Protein AF-A0A1F2X0E3-F1 (afdb_monomer)

Mean predicted aligned error: 13.22 Å

Foldseek 3Di:
DDDDDDDDDDDDDDDDDDDDDDDDDDPPPDPDDDDDPPDDQWDKAFQLLQQDCARCNQQCVCVVVCVVVVQLADSSVLSVQCCVPPNQVPWPWNWDKDAQPPDSGNGMHTCDTNRHGDHSPDDIPPRIDIDGSVVSVVSSVVDDGYDDPVVVPDD

Radius of gyration: 28.92 Å; Cα contacts (8 Å, |Δi|>4): 173; chains: 1; bounding box: 64×41×101 Å

Sequence (155 aa):
MAVEAVGCCLPILTSEVGTQPRRTAYPRFGMTGPQEPVHPSTIAFYPEGLLHKFGFSDGDILGDLTEEHGLEVDHRELLVAVVERLVAPRLDQEVDIYTLWGTLHNPIRARTVDGDEADLGDTLTPEIIEIRVADIIEIARTLPPGENPEDWTRD

Secondary structure (DSSP, 8-state):
------------------------PPPP------------SEEEE-GGGGG-TTHHHHTTTTHHHHHHTT--S-HHHHHHHHIIIIIGGGSSS-EEEEE-TT-SS--EEEEEETTEEP-TT---SSS-EEEEHHHHHHHHTTSPPPPPGGGGG--

pLDDT: mean 81.6, std 23.55, range [33.84, 98.81]

Nearest PDB structures (foldseek):
  2bgh-assembly2_B  TM=1.330E-01  e=7.219E+00  Rauvolfia serpentina

Structure (mmCIF, N/CA/C/O backbone):
data_AF-A0A1F2X0E3-F1
#
_entry.id   AF-A0A1F2X0E3-F1
#
loop_
_atom_site.group_PDB
_atom_site.id
_atom_site.type_symbol
_atom_site.label_atom_id
_atom_site.label_alt_id
_atom_site.label_comp_id
_atom_site.label_asym_id
_atom_site.label_entity_id
_atom_site.label_seq_id
_atom_site.pdbx_PDB_ins_code
_atom_site.Cartn_x
_atom_site.Cartn_y
_atom_site.Cartn_z
_atom_site.occupancy
_atom_site.B_iso_or_equiv
_atom_site.auth_seq_id
_atom_site.auth_comp_id
_atom_site.auth_asym_id
_atom_site.auth_atom_id
_atom_site.pdbx_PDB_model_num
ATOM 1 N N . MET A 1 1 ? -32.343 3.623 -68.930 1.00 43.34 1 MET A N 1
ATOM 2 C CA . MET A 1 1 ? -33.566 3.369 -68.143 1.00 43.34 1 MET A CA 1
ATOM 3 C C . MET A 1 1 ? -33.852 4.624 -67.349 1.00 43.34 1 MET A C 1
ATOM 5 O O . MET A 1 1 ? -32.938 5.142 -66.724 1.00 43.34 1 MET A O 1
ATOM 9 N N . ALA A 1 2 ? -35.061 5.150 -67.510 1.00 40.34 2 ALA A N 1
ATOM 10 C CA . ALA A 1 2 ? -35.575 6.349 -66.859 1.00 40.34 2 ALA A CA 1
ATOM 11 C C . ALA A 1 2 ? -36.129 6.026 -65.464 1.00 40.34 2 ALA A C 1
ATOM 13 O O . ALA A 1 2 ? -36.558 4.891 -65.274 1.00 40.34 2 ALA A O 1
ATOM 14 N N . VAL A 1 3 ? -36.091 7.016 -64.559 1.00 41.66 3 VAL A N 1
ATOM 15 C CA . VAL A 1 3 ? -37.165 7.625 -63.717 1.00 41.66 3 VAL A CA 1
ATOM 16 C C . VAL A 1 3 ? -36.453 8.476 -62.637 1.00 41.66 3 VAL A C 1
ATOM 18 O O . VAL A 1 3 ? -35.561 7.967 -61.969 1.00 41.66 3 VAL A O 1
ATOM 21 N N . GLU A 1 4 ? -36.513 9.819 -62.647 1.00 39.19 4 GLU A N 1
ATOM 22 C CA . GLU A 1 4 ? -37.533 10.721 -62.036 1.00 39.19 4 GLU A CA 1
ATOM 23 C C . GLU A 1 4 ? -37.781 10.424 -60.535 1.00 39.19 4 GLU A C 1
ATOM 25 O O . GLU A 1 4 ? -37.891 9.263 -60.171 1.00 39.19 4 GLU A O 1
ATOM 30 N N . ALA A 1 5 ? -37.846 11.357 -59.571 1.00 39.50 5 ALA A N 1
ATOM 31 C CA . ALA A 1 5 ? -38.361 12.736 -59.515 1.00 39.50 5 ALA A CA 1
ATOM 32 C C . ALA A 1 5 ? -37.722 13.495 -58.300 1.00 39.50 5 ALA A C 1
ATOM 34 O O . ALA A 1 5 ? -37.251 12.846 -57.371 1.00 39.50 5 ALA A O 1
ATOM 35 N N . VAL A 1 6 ? -37.461 14.818 -58.323 1.00 40.19 6 VAL A N 1
ATOM 36 C CA . VAL A 1 6 ? -38.321 15.966 -57.888 1.00 40.19 6 VAL A CA 1
ATOM 37 C C . VAL A 1 6 ? -38.906 15.784 -56.467 1.00 40.19 6 VAL A C 1
ATOM 39 O O . VAL A 1 6 ? -39.487 14.752 -56.186 1.00 40.19 6 VAL A O 1
ATOM 42 N N . GLY A 1 7 ? -38.852 16.717 -55.510 1.00 36.28 7 GLY A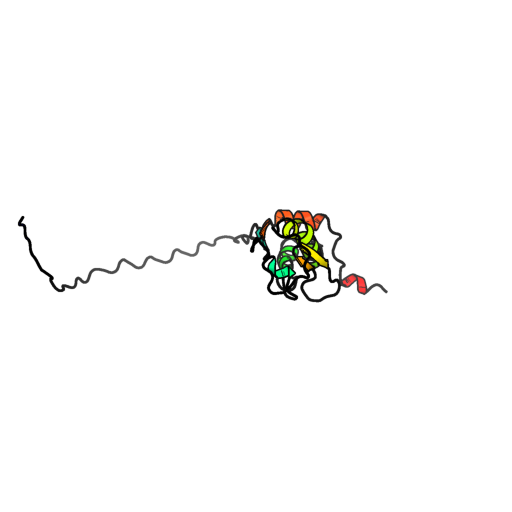 N 1
ATOM 43 C CA . GLY A 1 7 ? -38.531 18.139 -55.538 1.00 36.28 7 GLY A CA 1
ATOM 44 C C . GLY A 1 7 ? -38.609 18.773 -54.137 1.00 36.28 7 GLY A C 1
ATOM 45 O O . GLY A 1 7 ? -38.948 18.124 -53.150 1.00 36.28 7 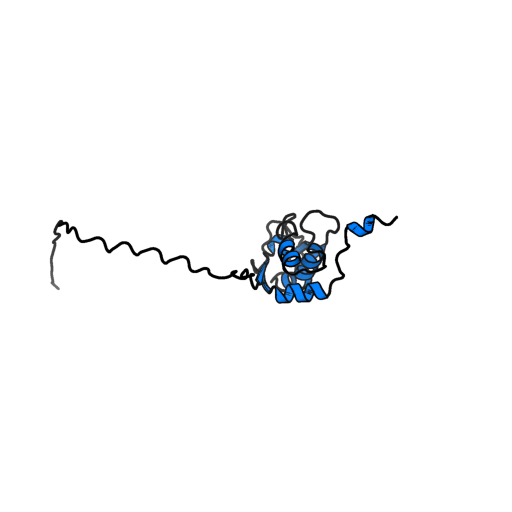GLY A O 1
ATOM 46 N N . CYS A 1 8 ? -38.256 20.059 -54.098 1.00 38.03 8 CYS A N 1
ATOM 47 C CA . CYS A 1 8 ? -38.315 21.000 -52.978 1.00 38.03 8 CYS A CA 1
ATOM 48 C C . CYS A 1 8 ? -39.625 20.989 -52.172 1.00 38.03 8 CYS A C 1
ATOM 50 O O . CYS A 1 8 ? -40.692 20.803 -52.747 1.00 38.03 8 CYS A O 1
ATOM 52 N N . CYS A 1 9 ? -39.544 21.371 -50.889 1.00 33.84 9 CYS A N 1
ATOM 53 C CA . CYS A 1 9 ? -40.176 22.596 -50.361 1.00 33.84 9 CYS A CA 1
ATOM 54 C C . CYS A 1 9 ? -39.928 22.748 -48.847 1.00 33.84 9 CYS A C 1
ATOM 56 O O . CYS A 1 9 ? -40.323 21.903 -48.051 1.00 33.84 9 CYS A O 1
ATOM 58 N N . LEU A 1 10 ? -39.311 23.869 -48.461 1.00 41.97 10 LEU A N 1
ATOM 59 C CA . LEU A 1 10 ? -39.448 24.461 -47.124 1.00 41.97 10 LEU A CA 1
ATOM 60 C C . LEU A 1 10 ? -40.887 24.963 -46.928 1.00 41.97 10 LEU A C 1
ATOM 62 O O . LEU A 1 10 ? -41.526 25.379 -47.899 1.00 41.97 10 LEU A O 1
ATOM 66 N N . PRO A 1 11 ? -41.340 25.067 -45.670 1.00 45.25 11 PRO A N 1
ATOM 67 C CA . PRO A 1 11 ? -41.821 26.374 -45.243 1.00 45.25 11 PRO A CA 1
ATOM 68 C C . PRO A 1 11 ? -41.296 26.828 -43.872 1.00 45.25 11 PRO A C 1
ATOM 70 O O . PRO A 1 11 ? -40.764 26.074 -43.062 1.00 45.25 11 PRO A O 1
ATOM 73 N N . ILE A 1 12 ? -41.448 28.136 -43.697 1.00 38.47 12 ILE A N 1
ATOM 74 C CA . ILE A 1 12 ? -41.031 29.036 -42.622 1.00 38.47 12 ILE A CA 1
ATOM 75 C C . ILE A 1 12 ? -42.107 29.113 -41.514 1.00 38.47 12 ILE A C 1
ATOM 77 O O . ILE A 1 12 ? -43.286 28.971 -41.817 1.00 38.47 12 ILE A O 1
ATOM 81 N N . LEU A 1 13 ? -41.651 29.388 -40.277 1.00 40.66 13 LEU A N 1
ATOM 82 C CA . LEU A 1 13 ? -42.313 29.933 -39.066 1.00 40.66 13 LEU A CA 1
ATOM 83 C C . LEU A 1 13 ? -43.845 29.827 -38.903 1.00 40.66 13 LEU A C 1
ATOM 85 O O . LEU A 1 13 ? -44.576 30.441 -39.666 1.00 40.66 13 LEU A O 1
ATOM 89 N N . THR A 1 14 ? -44.269 29.390 -37.707 1.00 41.75 14 THR A N 1
ATOM 90 C CA . THR A 1 14 ? -45.122 30.205 -36.809 1.00 41.75 14 THR A CA 1
ATOM 91 C C . THR A 1 14 ? -44.933 29.806 -35.344 1.00 41.75 14 THR A C 1
ATOM 93 O O . THR A 1 14 ? -44.856 28.629 -35.007 1.00 41.75 14 THR A O 1
ATOM 96 N N . SER A 1 15 ? -44.849 30.821 -34.485 1.00 41.78 15 SER A N 1
ATOM 97 C CA . SER A 1 15 ? -44.821 30.752 -33.025 1.00 41.78 15 SER A CA 1
ATOM 98 C C . SER A 1 15 ? -46.134 30.230 -32.446 1.00 41.78 15 SER A C 1
ATOM 100 O O . SER A 1 15 ? -47.188 30.721 -32.834 1.00 41.78 15 SER A O 1
ATOM 102 N N . GLU A 1 16 ? -46.064 29.370 -31.428 1.00 47.22 16 GLU A N 1
ATOM 103 C CA . GLU A 1 16 ? -47.165 29.178 -30.481 1.00 47.22 16 GLU A CA 1
ATOM 104 C C . GLU A 1 16 ? -46.651 29.310 -29.043 1.00 47.22 16 GLU A C 1
ATOM 106 O O . GLU A 1 16 ? -45.786 28.575 -28.568 1.00 47.22 16 GLU A O 1
ATOM 111 N N . VAL A 1 17 ? -47.182 30.330 -28.374 1.00 46.88 17 VAL A N 1
ATOM 112 C CA . VAL A 1 17 ? -47.092 30.571 -26.937 1.00 46.88 17 VAL A CA 1
ATOM 113 C C . VAL A 1 17 ? -48.014 29.562 -26.256 1.00 46.88 17 VAL A C 1
ATOM 115 O O . VAL A 1 17 ? -49.219 29.583 -26.486 1.00 46.88 17 VAL A O 1
ATOM 118 N N . GLY A 1 18 ? -47.463 28.696 -25.406 1.00 35.81 18 GLY A N 1
ATOM 119 C CA . GLY A 1 18 ? -48.233 27.651 -24.735 1.00 35.81 18 GLY A CA 1
ATOM 120 C C . GLY A 1 18 ? -47.693 27.303 -23.352 1.00 35.81 18 GLY A C 1
ATOM 121 O O . GLY A 1 18 ? -46.874 26.409 -23.209 1.00 35.81 18 GLY A O 1
ATOM 122 N N . THR A 1 19 ? -48.209 28.017 -22.350 1.00 39.78 19 THR A N 1
ATOM 123 C CA . THR A 1 19 ? -48.523 27.544 -20.988 1.00 39.78 19 THR A CA 1
ATOM 124 C C . THR A 1 19 ? -47.405 26.913 -20.143 1.00 39.78 19 THR A C 1
ATOM 126 O O . THR A 1 19 ? -47.079 25.736 -20.257 1.00 39.78 19 THR A O 1
ATOM 129 N N . GLN A 1 20 ? -46.931 27.682 -19.153 1.00 46.31 20 GLN A N 1
ATOM 130 C CA . GLN A 1 20 ? -46.190 27.178 -17.990 1.00 46.31 20 GLN A CA 1
ATOM 131 C C . GLN A 1 20 ? -46.946 26.028 -17.293 1.00 46.31 20 GLN A C 1
ATOM 133 O O . GLN A 1 20 ? -48.067 26.242 -16.814 1.00 46.31 20 GLN A O 1
ATOM 138 N N . PRO A 1 21 ? -46.329 24.851 -17.097 1.00 41.81 21 PRO A N 1
ATOM 139 C CA . PRO A 1 21 ? -46.772 23.928 -16.074 1.00 41.81 21 PRO A CA 1
ATOM 140 C C . PRO A 1 21 ? -46.308 24.429 -14.701 1.00 41.81 21 PRO A C 1
ATOM 142 O O . PRO A 1 21 ? -45.125 24.599 -14.419 1.00 41.81 21 PRO A O 1
ATOM 145 N N . ARG A 1 22 ? -47.322 24.707 -13.881 1.00 40.44 22 ARG A N 1
ATOM 146 C CA . ARG A 1 22 ? -47.362 24.869 -12.423 1.00 40.44 22 ARG A CA 1
ATOM 147 C C . ARG A 1 22 ? -46.061 24.556 -11.673 1.00 40.44 22 ARG A C 1
ATOM 149 O O . ARG A 1 22 ? -45.596 23.422 -11.666 1.00 40.44 22 ARG A O 1
ATOM 156 N N . ARG A 1 23 ? -45.615 25.553 -10.897 1.00 40.50 23 ARG A N 1
ATOM 157 C CA . ARG A 1 23 ? -44.778 25.404 -9.697 1.00 40.50 23 ARG A CA 1
ATOM 158 C C . ARG A 1 23 ? -45.178 24.139 -8.928 1.00 40.50 23 ARG A C 1
ATOM 160 O O . ARG A 1 23 ? -46.205 24.129 -8.248 1.00 40.50 23 ARG A O 1
ATOM 167 N N . THR A 1 24 ? -44.371 23.090 -9.020 1.00 44.75 24 THR A N 1
ATOM 168 C CA . THR A 1 24 ? -44.412 21.990 -8.062 1.00 44.75 24 THR A CA 1
ATOM 169 C C . THR A 1 24 ? -43.919 22.541 -6.735 1.00 44.75 24 THR A C 1
ATOM 171 O O . THR A 1 24 ? -42.787 23.006 -6.616 1.00 44.75 24 THR A O 1
ATOM 174 N N . ALA A 1 25 ? -44.828 22.570 -5.764 1.00 41.03 25 ALA A N 1
ATOM 175 C CA . ALA A 1 25 ? -44.538 22.883 -4.379 1.00 41.03 25 ALA A CA 1
ATOM 176 C C . ALA A 1 25 ? -43.361 22.028 -3.889 1.00 41.03 25 ALA A C 1
ATOM 178 O O . ALA A 1 25 ? -43.343 20.818 -4.112 1.00 41.03 25 ALA A O 1
ATOM 179 N N . TYR A 1 26 ? -42.396 22.661 -3.220 1.00 39.62 26 TYR A N 1
ATOM 180 C CA . TYR A 1 26 ? -41.361 21.956 -2.472 1.00 39.62 26 TYR A CA 1
ATOM 181 C C . TYR A 1 26 ? -42.030 20.931 -1.544 1.00 39.62 26 TYR A C 1
ATOM 183 O O . TYR A 1 26 ? -42.922 21.318 -0.775 1.00 39.62 26 TYR A O 1
ATOM 191 N N . PRO A 1 27 ? -41.654 19.641 -1.593 1.00 45.38 27 PRO A N 1
ATOM 192 C CA . PRO A 1 27 ? -42.094 18.711 -0.574 1.00 45.38 27 PRO A CA 1
ATOM 193 C C . PRO A 1 27 ? -41.562 19.206 0.773 1.00 45.38 27 PRO A C 1
ATOM 195 O O . PRO A 1 27 ? -40.408 19.616 0.904 1.00 45.38 27 PRO A O 1
ATOM 198 N N . ARG A 1 28 ? -42.457 19.228 1.764 1.00 48.53 28 ARG A N 1
ATOM 199 C CA . ARG A 1 28 ? -42.131 19.522 3.159 1.00 48.53 28 ARG A CA 1
ATOM 200 C C . ARG A 1 28 ? -40.955 18.640 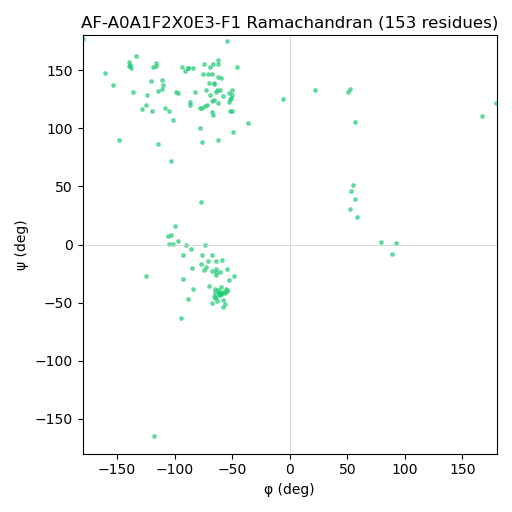3.569 1.00 48.53 28 ARG A C 1
ATOM 202 O O . ARG A 1 28 ? -41.037 17.430 3.381 1.00 48.53 28 ARG A O 1
ATOM 209 N N . PHE A 1 29 ? -39.914 19.257 4.129 1.00 47.91 29 PHE A N 1
ATOM 210 C CA . PHE A 1 29 ? -38.834 18.580 4.843 1.00 47.91 29 PHE A CA 1
ATOM 211 C C . PHE A 1 29 ? -39.457 17.615 5.859 1.00 47.91 29 PHE A C 1
ATOM 213 O O . PHE A 1 29 ? -39.895 18.013 6.938 1.00 47.91 29 PHE A O 1
ATOM 220 N N . GLY A 1 30 ? -39.563 16.347 5.470 1.00 48.47 30 GLY A N 1
ATOM 221 C CA . GLY A 1 30 ? -39.675 15.253 6.410 1.00 48.47 30 GLY A CA 1
ATOM 222 C C . GLY A 1 30 ? -38.327 15.158 7.098 1.00 48.47 30 GLY A C 1
ATOM 223 O O . GLY A 1 30 ? -37.297 15.149 6.430 1.00 48.47 30 GLY A O 1
ATOM 224 N N . MET A 1 31 ? -38.339 15.147 8.425 1.00 52.12 31 MET A N 1
ATOM 225 C CA . MET A 1 31 ? -37.171 14.808 9.222 1.00 52.12 31 MET A CA 1
ATOM 226 C C . MET A 1 31 ? -36.790 13.362 8.892 1.00 52.12 31 MET A C 1
ATOM 228 O O . MET A 1 31 ? -37.324 12.422 9.475 1.00 52.12 31 MET A O 1
ATOM 232 N N . THR A 1 32 ? -35.931 13.173 7.895 1.00 57.38 32 THR A N 1
ATOM 233 C CA . THR A 1 32 ? -35.221 11.913 7.710 1.00 57.38 32 THR A CA 1
ATOM 234 C C . THR A 1 32 ? -34.267 11.796 8.888 1.00 57.38 32 THR A C 1
ATOM 236 O O . THR A 1 32 ? -33.510 12.731 9.154 1.00 57.38 32 THR A O 1
ATOM 239 N N . GLY A 1 33 ? -34.375 10.696 9.636 1.00 60.91 33 GLY A N 1
ATOM 240 C CA . GLY A 1 33 ? -33.470 10.372 10.738 1.00 60.91 33 GLY A CA 1
ATOM 241 C C . GLY A 1 33 ? -32.001 10.375 10.297 1.00 60.91 33 GLY A C 1
ATOM 242 O O . GLY A 1 33 ? -31.729 10.559 9.108 1.00 60.91 33 GLY A O 1
ATOM 243 N N . PRO A 1 34 ? -31.054 10.198 11.235 1.00 53.03 34 PRO A N 1
ATOM 244 C CA . PRO A 1 34 ? -29.636 10.171 10.896 1.00 53.03 34 PRO A CA 1
ATOM 245 C C . PRO A 1 34 ? -29.428 9.167 9.760 1.00 53.03 34 PRO A C 1
ATOM 247 O O . PRO A 1 34 ? -29.718 7.982 9.916 1.00 53.03 34 PRO A O 1
ATOM 250 N N . GLN A 1 35 ? -29.020 9.660 8.589 1.00 50.28 35 GLN A N 1
ATOM 251 C CA . GLN A 1 35 ? -28.514 8.776 7.554 1.00 50.28 35 GLN A CA 1
ATOM 252 C C . GLN A 1 35 ? -27.214 8.225 8.120 1.00 50.28 35 GLN A C 1
ATOM 254 O O . GLN A 1 35 ? -26.281 8.994 8.349 1.00 50.28 35 GLN A O 1
ATOM 259 N N . GLU A 1 36 ? -27.191 6.928 8.426 1.00 56.12 36 GLU A N 1
ATOM 260 C CA . GLU A 1 36 ? -25.930 6.256 8.710 1.00 56.12 36 GLU A CA 1
ATOM 261 C C . GLU A 1 36 ? -24.987 6.538 7.532 1.00 56.12 36 GLU A C 1
ATOM 263 O O . GLU A 1 36 ? -25.421 6.425 6.376 1.00 56.12 36 GLU A O 1
ATOM 268 N N . PRO A 1 37 ? -23.747 6.984 7.793 1.00 55.34 37 PRO A N 1
ATOM 269 C CA . PRO A 1 37 ? -22.772 7.179 6.737 1.00 55.34 37 PRO A CA 1
ATOM 270 C C . PRO A 1 37 ? -22.668 5.890 5.915 1.00 55.34 37 PRO A C 1
ATOM 272 O O . PRO A 1 37 ? -22.442 4.801 6.439 1.00 55.34 37 PRO A O 1
ATOM 275 N N . VAL A 1 38 ? -22.912 6.006 4.609 1.00 60.53 38 VAL A N 1
ATOM 276 C CA . VAL A 1 38 ? -22.750 4.892 3.675 1.00 60.53 38 VAL A CA 1
ATOM 277 C C . VAL A 1 38 ? -21.252 4.743 3.448 1.00 60.53 38 VAL A C 1
ATOM 279 O O . VAL A 1 38 ? -20.693 5.381 2.559 1.00 60.53 38 VAL A O 1
ATOM 282 N N . HIS A 1 39 ? -20.594 3.958 4.299 1.00 65.06 39 HIS A N 1
ATOM 283 C CA . HIS A 1 39 ? -19.169 3.679 4.152 1.00 65.06 39 HIS A CA 1
ATOM 284 C C . HIS A 1 39 ? -18.931 2.864 2.873 1.00 65.06 39 HIS A C 1
ATOM 286 O O . HIS A 1 39 ? -19.716 1.953 2.566 1.00 65.06 39 HIS A O 1
ATOM 292 N N . PRO A 1 40 ? -17.875 3.175 2.102 1.00 77.00 40 PRO A N 1
ATOM 293 C CA . PRO A 1 40 ? -17.558 2.406 0.913 1.00 77.00 40 PRO A CA 1
ATOM 294 C C . PRO A 1 40 ? -17.224 0.966 1.317 1.00 77.00 40 PRO A C 1
ATOM 296 O O . PRO A 1 40 ? -16.460 0.713 2.242 1.00 77.00 40 PRO A O 1
ATOM 299 N N . SER A 1 41 ? -17.798 -0.013 0.617 1.00 93.12 41 SER A N 1
ATOM 300 C CA . SER A 1 41 ? -17.514 -1.431 0.882 1.00 93.12 41 SER A CA 1
ATOM 301 C C . SER A 1 41 ? -16.101 -1.851 0.459 1.00 93.12 41 SER A C 1
ATOM 303 O O . SER A 1 41 ? -15.643 -2.940 0.817 1.00 93.12 41 SER A O 1
ATOM 305 N N . THR A 1 42 ? -15.429 -1.012 -0.331 1.00 97.00 42 THR A N 1
ATOM 306 C CA . THR A 1 42 ? -14.106 -1.243 -0.912 1.00 97.00 42 THR A CA 1
ATOM 307 C C . THR A 1 42 ? -13.253 0.024 -0.870 1.00 97.00 42 THR A C 1
ATOM 309 O O . THR A 1 42 ? -13.772 1.135 -0.904 1.00 97.00 42 THR A O 1
ATOM 312 N N . ILE A 1 43 ? -11.934 -0.153 -0.842 1.00 97.75 43 ILE A N 1
ATOM 313 C CA . ILE A 1 43 ? -10.938 0.901 -1.051 1.00 97.75 43 ILE A CA 1
ATOM 314 C C . ILE A 1 43 ? -10.183 0.587 -2.340 1.00 97.75 43 ILE A C 1
ATOM 316 O O . ILE A 1 43 ? -9.758 -0.551 -2.556 1.00 97.75 43 ILE A O 1
ATOM 320 N N . ALA A 1 44 ? -10.032 1.595 -3.198 1.00 98.19 44 ALA A N 1
ATOM 321 C CA . ALA A 1 44 ? -9.272 1.494 -4.436 1.00 98.19 44 ALA A CA 1
ATOM 322 C C . ALA A 1 44 ? -7.791 1.797 -4.178 1.00 98.19 44 ALA A C 1
ATOM 324 O O . ALA A 1 44 ? -7.435 2.898 -3.756 1.00 98.19 44 ALA A O 1
ATOM 325 N N . PHE A 1 45 ? -6.931 0.826 -4.464 1.00 98.62 45 PHE A N 1
ATOM 326 C CA . PHE A 1 45 ? -5.483 0.980 -4.469 1.00 98.62 45 PHE A CA 1
ATOM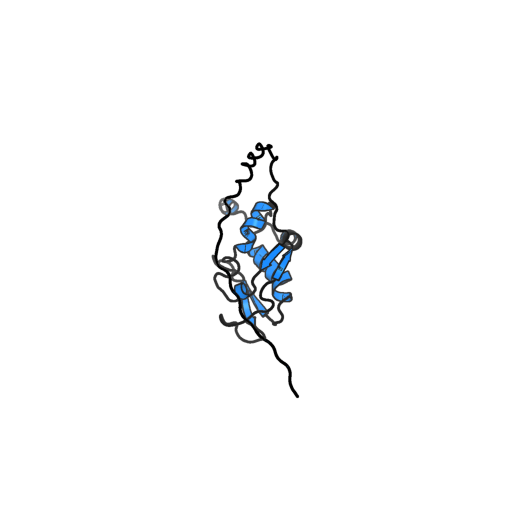 327 C C . PHE A 1 45 ? -4.998 1.187 -5.899 1.00 98.62 45 PHE A C 1
ATOM 329 O O . PHE A 1 45 ? -5.350 0.414 -6.786 1.00 98.62 45 PHE A O 1
ATOM 336 N N . TYR A 1 46 ? -4.158 2.200 -6.095 1.00 98.44 46 TYR A N 1
ATOM 337 C CA . TYR A 1 46 ? -3.459 2.459 -7.352 1.00 98.44 46 TYR A CA 1
ATOM 338 C C . TYR A 1 46 ? -2.022 1.955 -7.200 1.00 98.44 46 TYR A C 1
ATOM 340 O O . TYR A 1 46 ? -1.260 2.575 -6.448 1.00 98.44 46 TYR A O 1
ATOM 348 N N . PRO A 1 47 ? -1.631 0.833 -7.834 1.00 98.56 47 PRO A N 1
ATOM 349 C CA . PRO A 1 47 ? -0.316 0.231 -7.615 1.00 98.56 47 PRO A CA 1
ATOM 350 C C . PRO A 1 47 ? 0.865 1.129 -7.967 1.00 98.56 47 PRO A C 1
ATOM 352 O O . PRO A 1 47 ? 1.914 0.979 -7.351 1.00 98.56 47 PRO A O 1
ATOM 355 N N . GLU A 1 48 ? 0.680 2.120 -8.846 1.00 98.12 48 GLU A N 1
ATOM 356 C CA . GLU A 1 48 ? 1.643 3.207 -9.099 1.00 98.12 48 GLU A CA 1
ATOM 357 C C . GLU A 1 48 ? 2.153 3.863 -7.797 1.00 98.12 48 GLU A C 1
ATOM 359 O O . GLU A 1 48 ? 3.290 4.328 -7.723 1.00 98.12 48 GLU A O 1
ATOM 364 N N . GLY A 1 49 ? 1.363 3.826 -6.716 1.00 98.31 49 GLY A N 1
ATOM 365 C CA . GLY A 1 49 ? 1.796 4.248 -5.387 1.00 98.31 49 GLY A CA 1
ATOM 366 C C . GLY A 1 49 ? 3.092 3.578 -4.904 1.00 98.31 49 GLY A C 1
ATOM 367 O O . GLY A 1 49 ? 3.875 4.224 -4.211 1.00 98.31 49 GLY A O 1
ATOM 368 N N . LEU A 1 50 ? 3.379 2.338 -5.316 1.00 98.62 50 LEU A N 1
ATOM 369 C CA . LEU A 1 50 ? 4.628 1.634 -4.999 1.00 98.62 50 LEU A CA 1
ATOM 370 C C . LEU A 1 50 ? 5.869 2.307 -5.595 1.00 98.62 50 LEU A C 1
ATOM 372 O O . LEU A 1 50 ? 6.959 2.161 -5.044 1.00 98.62 50 LEU A O 1
ATOM 376 N N . LEU A 1 51 ? 5.720 3.042 -6.694 1.00 98.56 51 LEU A N 1
ATOM 377 C CA . LEU A 1 51 ? 6.829 3.700 -7.382 1.00 98.56 51 LEU A CA 1
ATOM 378 C C . LEU A 1 51 ? 7.142 5.066 -6.750 1.00 98.56 51 LEU A C 1
ATOM 380 O O . LEU A 1 51 ? 8.250 5.583 -6.872 1.00 98.56 51 LEU A O 1
ATOM 384 N N . HIS A 1 52 ? 6.194 5.657 -6.014 1.0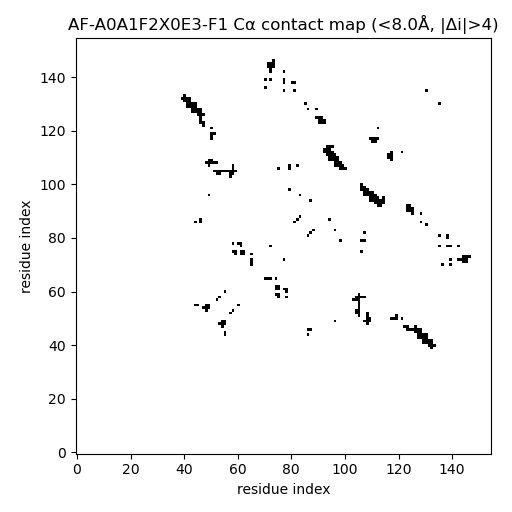0 97.31 52 HIS A N 1
ATOM 385 C CA . HIS A 1 52 ? 6.273 7.050 -5.586 1.00 97.31 52 HIS A CA 1
ATOM 386 C C . HIS A 1 52 ? 6.486 7.239 -4.080 1.00 97.31 52 HIS A C 1
ATOM 388 O O . HIS A 1 52 ? 5.850 6.613 -3.229 1.00 97.31 52 HIS A O 1
ATOM 394 N N . LYS A 1 53 ? 7.306 8.242 -3.732 1.00 97.06 53 LYS A N 1
ATOM 395 C CA . LYS A 1 53 ? 7.477 8.707 -2.343 1.00 97.06 53 LYS A CA 1
ATOM 396 C C . LYS A 1 53 ? 6.146 9.080 -1.682 1.00 97.06 53 LYS A C 1
ATOM 398 O O . LYS A 1 53 ? 5.977 8.793 -0.508 1.00 97.06 53 LYS A O 1
ATOM 403 N N . PHE A 1 54 ? 5.253 9.711 -2.442 1.00 97.75 54 PHE A N 1
ATOM 404 C CA . PHE A 1 54 ? 3.944 10.195 -1.990 1.00 97.75 54 PHE A CA 1
ATOM 405 C C . PHE A 1 54 ? 2.800 9.238 -2.368 1.00 97.75 54 PHE A C 1
ATOM 407 O O . PHE A 1 54 ? 1.634 9.631 -2.388 1.00 97.75 54 PHE A O 1
ATOM 414 N N . GLY A 1 55 ? 3.132 7.996 -2.737 1.00 98.06 55 GLY A N 1
ATOM 415 C CA . GLY A 1 55 ? 2.151 6.984 -3.110 1.00 98.06 55 GLY A CA 1
ATOM 416 C C . GLY A 1 55 ? 1.199 6.640 -1.968 1.00 98.06 55 GLY A C 1
ATOM 417 O O . GLY A 1 55 ? 1.504 6.885 -0.804 1.00 98.06 55 GLY A O 1
ATOM 418 N N . PHE A 1 56 ? 0.033 6.087 -2.306 1.00 98.25 56 PHE A N 1
ATOM 419 C CA . PHE A 1 56 ? -0.994 5.710 -1.325 1.00 98.25 56 PHE A CA 1
ATOM 420 C C . PHE A 1 56 ? -1.382 6.857 -0.380 1.00 98.25 56 PHE A C 1
ATOM 422 O O . PHE A 1 56 ? -1.456 6.673 0.832 1.00 98.25 56 PHE A O 1
ATOM 429 N N . SER A 1 57 ? -1.606 8.052 -0.941 1.00 97.56 57 SER A N 1
ATOM 430 C CA . SER A 1 57 ? -1.871 9.274 -0.169 1.00 97.56 57 SER A CA 1
ATOM 431 C C . SER A 1 57 ? -0.772 9.559 0.859 1.00 97.56 57 SER A C 1
ATOM 433 O O . SER A 1 57 ? -1.045 9.722 2.041 1.00 97.56 57 SER A O 1
ATOM 435 N N . ASP A 1 58 ? 0.483 9.555 0.410 1.00 97.75 58 ASP A N 1
ATOM 436 C CA . ASP A 1 58 ? 1.670 9.698 1.263 1.00 97.75 58 ASP A CA 1
ATOM 437 C C . ASP A 1 58 ? 1.809 8.636 2.373 1.00 97.75 58 ASP A C 1
ATOM 439 O O . ASP A 1 58 ? 2.514 8.833 3.359 1.00 97.75 58 ASP A O 1
ATOM 443 N N . GLY A 1 59 ? 1.181 7.472 2.182 1.00 97.56 59 GLY A N 1
ATOM 444 C CA . GLY A 1 59 ? 1.123 6.388 3.162 1.00 97.56 59 GLY A CA 1
ATOM 445 C C . GLY A 1 59 ? -0.102 6.419 4.082 1.00 97.56 59 GLY A C 1
ATOM 446 O O . GLY A 1 59 ? -0.228 5.531 4.922 1.00 97.56 59 GLY A O 1
ATOM 447 N N . ASP A 1 60 ? -1.007 7.385 3.913 1.00 97.56 60 ASP A N 1
ATOM 448 C CA . ASP A 1 60 ? -2.143 7.613 4.814 1.00 97.56 60 ASP A CA 1
ATOM 449 C C . ASP A 1 60 ? -3.491 7.108 4.274 1.00 97.56 60 ASP A C 1
ATOM 451 O O . ASP A 1 60 ? -4.523 7.336 4.897 1.00 97.56 60 ASP A O 1
ATOM 455 N N . ILE A 1 61 ? -3.523 6.381 3.148 1.00 98.12 61 ILE A N 1
ATOM 456 C CA . ILE A 1 61 ? -4.783 5.918 2.521 1.00 98.12 61 ILE A CA 1
ATOM 457 C C . ILE A 1 61 ? -5.709 5.114 3.459 1.00 98.12 61 ILE A C 1
ATOM 459 O O . ILE A 1 61 ? -6.903 5.004 3.190 1.00 98.12 61 ILE A O 1
ATOM 463 N N . LEU A 1 62 ? -5.180 4.540 4.546 1.00 97.88 62 LEU A N 1
ATOM 464 C CA . LEU A 1 62 ? -5.946 3.767 5.531 1.00 97.88 62 LEU A CA 1
ATOM 465 C C . LEU A 1 62 ? -6.207 4.502 6.854 1.00 97.88 62 LEU A C 1
ATOM 467 O O . LEU A 1 62 ? -6.845 3.914 7.724 1.00 97.88 62 LEU A O 1
ATOM 471 N N . GLY A 1 63 ? -5.756 5.751 7.012 1.00 96.38 63 GLY A N 1
ATOM 472 C CA . GLY A 1 63 ? -5.911 6.516 8.256 1.00 96.38 63 GLY A CA 1
ATOM 473 C C . GLY A 1 63 ? -7.378 6.667 8.667 1.00 96.38 63 GLY A C 1
ATOM 474 O O . GLY A 1 63 ? -7.770 6.220 9.747 1.00 96.38 63 GLY A O 1
ATOM 475 N N . ASP A 1 64 ? -8.213 7.173 7.757 1.00 95.69 64 ASP A N 1
ATOM 476 C CA . ASP A 1 64 ? -9.650 7.344 8.005 1.00 95.69 64 ASP A CA 1
ATOM 477 C C . ASP A 1 64 ? -10.327 6.005 8.339 1.00 95.69 64 ASP A C 1
ATOM 479 O O . ASP A 1 64 ? -11.101 5.919 9.286 1.00 95.69 64 ASP A O 1
ATOM 483 N N . LEU A 1 65 ? -9.981 4.917 7.634 1.00 95.94 65 LEU A N 1
ATOM 484 C CA . LEU A 1 65 ? -10.540 3.587 7.909 1.00 95.94 65 LEU A CA 1
ATOM 485 C C . LEU A 1 65 ? -10.192 3.108 9.322 1.00 95.94 65 LEU A C 1
ATOM 487 O O . LEU A 1 65 ? -11.044 2.528 9.998 1.00 95.94 65 LEU A O 1
ATOM 491 N N . THR A 1 66 ? -8.949 3.313 9.770 1.00 96.00 66 THR A N 1
ATOM 492 C CA . THR A 1 66 ? -8.550 2.918 11.127 1.00 96.00 66 THR A CA 1
ATOM 493 C C . THR A 1 66 ? -9.295 3.710 12.195 1.00 96.00 66 THR A C 1
ATOM 495 O O . THR A 1 66 ? -9.766 3.106 13.160 1.00 96.00 66 THR A O 1
ATOM 498 N N . GLU A 1 67 ? -9.485 5.018 11.996 1.00 94.56 67 GLU A N 1
ATOM 499 C CA . GLU A 1 67 ? -10.232 5.877 12.919 1.00 94.56 67 GLU A CA 1
ATOM 500 C C . GLU A 1 67 ? -11.725 5.515 12.940 1.00 94.56 67 GLU A C 1
ATOM 502 O O . GLU A 1 67 ? -12.289 5.249 14.003 1.00 94.56 67 GLU A O 1
ATOM 507 N N . GLU A 1 68 ? -12.358 5.421 11.768 1.00 93.81 68 GLU A N 1
ATOM 508 C CA . GLU A 1 68 ? -13.789 5.136 11.614 1.00 93.81 68 GLU A CA 1
ATOM 509 C C . GLU A 1 68 ? -14.197 3.790 12.226 1.00 93.81 68 GLU A C 1
ATOM 511 O O . GLU A 1 68 ? -15.282 3.661 12.799 1.00 93.81 68 GLU A O 1
ATOM 516 N N . HIS A 1 69 ? -13.330 2.781 12.124 1.00 93.94 69 HIS A N 1
ATOM 517 C CA . HIS A 1 69 ? -13.589 1.441 12.648 1.00 93.94 69 HIS A CA 1
ATOM 518 C C . HIS A 1 69 ? -12.983 1.184 14.034 1.00 93.94 69 HIS A C 1
ATOM 520 O O . HIS A 1 69 ? -13.111 0.065 14.540 1.00 93.94 69 HIS A O 1
ATOM 526 N N . GLY A 1 70 ? -12.351 2.188 14.654 1.00 94.94 70 GLY A N 1
ATOM 527 C CA . GLY A 1 70 ? -11.714 2.059 15.966 1.00 94.94 70 GLY A CA 1
ATOM 528 C C . GLY A 1 70 ? -10.662 0.949 16.004 1.00 94.94 70 GLY A C 1
ATOM 529 O O . GLY A 1 70 ? -10.611 0.175 16.960 1.00 94.94 70 GLY A O 1
ATOM 530 N N . LEU A 1 71 ? -9.880 0.810 14.931 1.00 94.81 71 LEU A N 1
ATOM 531 C CA . LEU A 1 71 ? -8.826 -0.194 14.854 1.00 94.81 71 LEU A CA 1
ATOM 532 C C . LEU A 1 71 ? -7.619 0.298 15.650 1.00 94.81 71 LEU A C 1
ATOM 534 O O . LEU A 1 71 ? -7.000 1.293 15.294 1.00 94.81 71 LEU A O 1
ATOM 538 N N . GLU A 1 72 ? -7.257 -0.426 16.705 1.00 95.19 72 GLU A N 1
ATOM 539 C CA . GLU A 1 72 ? -6.117 -0.095 17.568 1.00 95.19 72 GLU A CA 1
ATOM 540 C C . GLU A 1 72 ? -4.765 -0.474 16.934 1.00 95.19 72 GLU A C 1
ATOM 542 O O . GLU A 1 72 ? -3.874 -0.936 17.632 1.00 95.19 72 GLU A O 1
ATOM 547 N N . VAL A 1 73 ? -4.598 -0.332 15.618 1.00 95.56 73 VAL A N 1
ATOM 548 C CA . VAL A 1 73 ? -3.357 -0.655 14.888 1.00 95.56 73 VAL A CA 1
ATOM 549 C C . VAL A 1 73 ? -2.767 0.600 14.265 1.00 95.56 73 VAL A C 1
ATOM 551 O O . VAL A 1 73 ? -3.501 1.526 13.926 1.00 95.56 73 VAL A O 1
ATOM 554 N N . ASP A 1 74 ? -1.452 0.619 14.059 1.00 96.12 74 ASP A N 1
ATOM 555 C CA . ASP A 1 74 ? -0.830 1.663 13.247 1.00 96.12 74 ASP A CA 1
ATOM 556 C C . ASP A 1 74 ? -1.296 1.525 11.783 1.00 96.12 74 ASP A C 1
ATOM 558 O O . ASP A 1 74 ? -1.182 0.461 11.163 1.00 96.12 74 ASP A O 1
ATOM 562 N N . HIS A 1 75 ? -1.862 2.596 11.219 1.00 96.75 75 HIS A N 1
ATOM 563 C CA . HIS A 1 75 ? -2.447 2.568 9.875 1.00 96.75 75 HIS A CA 1
ATOM 564 C C . HIS A 1 75 ? -1.405 2.370 8.773 1.00 96.75 75 HIS A C 1
ATOM 566 O O . HIS A 1 75 ? -1.733 1.879 7.691 1.00 96.75 75 HIS A O 1
ATOM 572 N N . ARG A 1 76 ? -0.143 2.712 9.039 1.00 97.00 76 ARG A N 1
ATOM 573 C CA . ARG A 1 76 ? 0.969 2.588 8.096 1.00 97.00 76 ARG A CA 1
ATOM 574 C C . ARG A 1 76 ? 1.530 1.173 8.118 1.00 97.00 76 ARG A C 1
ATOM 576 O O . ARG A 1 76 ? 1.815 0.627 7.054 1.00 97.00 76 ARG A O 1
ATOM 583 N N . GLU A 1 77 ? 1.606 0.538 9.285 1.00 97.50 77 GLU A N 1
ATOM 584 C CA . GLU A 1 77 ? 1.844 -0.906 9.390 1.00 97.50 77 GLU A CA 1
ATOM 585 C C . GLU A 1 77 ? 0.725 -1.709 8.718 1.00 97.50 77 GLU A C 1
ATOM 587 O O . GLU A 1 77 ? 0.992 -2.658 7.974 1.00 97.50 77 GLU A O 1
ATOM 592 N N . LEU A 1 78 ? -0.531 -1.290 8.908 1.00 98.38 78 LEU A N 1
ATOM 593 C CA . LEU A 1 78 ? -1.667 -1.884 8.212 1.00 98.38 78 LEU A CA 1
ATOM 594 C C . LEU A 1 78 ? -1.544 -1.726 6.693 1.00 98.38 78 LEU A C 1
ATOM 596 O O . LEU A 1 78 ? -1.771 -2.695 5.969 1.00 98.38 78 LEU A O 1
ATOM 600 N N . LEU A 1 79 ? -1.147 -0.548 6.201 1.00 98.62 79 LEU A N 1
ATOM 601 C CA . LEU A 1 79 ? -0.905 -0.320 4.775 1.00 98.62 79 LEU A CA 1
ATOM 602 C C . LEU A 1 79 ? 0.149 -1.287 4.225 1.00 98.62 79 LEU A C 1
ATOM 604 O O . LEU A 1 79 ? -0.096 -1.918 3.198 1.00 98.62 79 LEU A O 1
ATOM 608 N N . VAL A 1 80 ? 1.283 -1.443 4.915 1.00 98.69 80 VAL A N 1
ATOM 609 C CA . VAL A 1 80 ? 2.341 -2.391 4.526 1.00 98.69 80 VAL A CA 1
ATOM 610 C C . VAL A 1 80 ? 1.768 -3.806 4.407 1.00 98.69 80 VAL A C 1
ATOM 612 O O . VAL A 1 80 ? 1.892 -4.436 3.357 1.00 98.69 80 VAL A O 1
ATOM 615 N N . ALA A 1 81 ? 1.050 -4.274 5.431 1.00 98.62 81 ALA A N 1
ATOM 616 C CA . ALA A 1 81 ? 0.478 -5.618 5.445 1.00 98.62 81 ALA A CA 1
ATOM 617 C C . ALA A 1 81 ? -0.598 -5.831 4.363 1.00 98.62 81 ALA A C 1
ATOM 619 O O . ALA A 1 81 ? -0.674 -6.906 3.766 1.00 98.62 81 ALA A O 1
ATOM 620 N N . VAL A 1 82 ? -1.439 -4.828 4.092 1.00 98.81 82 VAL A N 1
ATOM 621 C CA . VAL A 1 82 ? -2.443 -4.881 3.017 1.00 98.81 82 VAL A CA 1
ATOM 622 C C . VAL A 1 82 ? -1.764 -4.946 1.655 1.00 98.81 82 VAL A C 1
ATOM 624 O O . VAL A 1 82 ? -2.156 -5.761 0.817 1.00 98.81 82 VAL A O 1
ATOM 627 N N . VAL A 1 83 ? -0.732 -4.132 1.434 1.00 98.75 83 VAL A N 1
ATOM 628 C CA . VAL A 1 83 ? -0.000 -4.120 0.168 1.00 98.75 83 VAL A CA 1
ATOM 629 C C . VAL A 1 83 ? 0.687 -5.462 -0.075 1.00 98.75 83 VAL A C 1
ATOM 631 O O . VAL A 1 83 ? 0.487 -6.054 -1.133 1.00 98.75 83 VAL A O 1
ATOM 634 N N . GLU A 1 84 ? 1.402 -5.989 0.918 1.00 98.69 84 GLU A N 1
ATOM 635 C CA . GLU A 1 84 ? 2.085 -7.287 0.843 1.00 98.69 84 GLU A CA 1
ATOM 636 C C . GLU A 1 84 ? 1.126 -8.453 0.578 1.00 98.69 84 GLU A C 1
ATOM 638 O O . GLU A 1 84 ? 1.427 -9.348 -0.210 1.00 98.69 84 GLU A O 1
ATOM 643 N N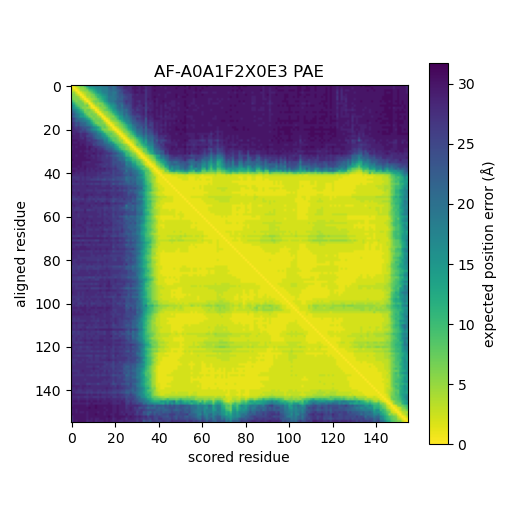 . ARG A 1 85 ? -0.031 -8.473 1.250 1.00 98.62 85 ARG A N 1
ATOM 644 C CA . ARG A 1 85 ? -0.925 -9.642 1.238 1.00 98.62 85 ARG A CA 1
ATOM 645 C C . ARG A 1 85 ? -1.990 -9.588 0.153 1.00 98.62 85 ARG A C 1
ATOM 647 O O . ARG A 1 85 ? -2.451 -10.642 -0.281 1.00 98.62 85 ARG A O 1
ATOM 654 N N . LEU A 1 86 ? -2.432 -8.394 -0.243 1.00 98.62 86 LEU A N 1
ATOM 655 C CA . LEU A 1 86 ? -3.604 -8.224 -1.105 1.00 98.62 86 LEU A CA 1
ATOM 656 C C . LEU A 1 86 ? -3.343 -7.412 -2.374 1.00 98.62 86 LEU A C 1
ATOM 658 O O . LEU A 1 86 ? -4.071 -7.630 -3.339 1.00 98.62 86 LEU A O 1
ATOM 662 N N . VAL A 1 87 ? -2.364 -6.501 -2.396 1.00 98.69 87 VAL A N 1
ATOM 663 C CA . VAL A 1 87 ? -2.101 -5.644 -3.569 1.00 98.69 87 VAL A CA 1
ATOM 664 C C . VAL A 1 87 ? -1.018 -6.255 -4.453 1.00 98.69 87 VAL A C 1
ATOM 666 O O . VAL A 1 87 ? -1.316 -6.637 -5.579 1.00 98.69 87 VAL A O 1
ATOM 669 N N . ALA A 1 88 ? 0.206 -6.409 -3.942 1.00 98.44 88 ALA A N 1
ATOM 670 C CA . ALA A 1 88 ? 1.343 -6.915 -4.712 1.00 98.44 88 ALA A CA 1
ATOM 671 C C . ALA A 1 88 ? 1.082 -8.301 -5.340 1.00 98.44 88 ALA A C 1
ATOM 673 O O . ALA A 1 88 ? 1.359 -8.459 -6.526 1.00 98.44 88 ALA A O 1
ATOM 674 N N . PRO A 1 89 ? 0.444 -9.275 -4.651 1.00 98.56 89 PRO A N 1
ATOM 675 C CA . PRO A 1 89 ? 0.154 -10.583 -5.249 1.00 98.56 89 PRO A CA 1
ATOM 676 C C . PRO A 1 89 ? -0.876 -10.566 -6.387 1.00 98.56 89 PRO A C 1
ATOM 678 O O . PRO A 1 89 ? -1.121 -11.605 -6.995 1.00 98.56 89 PRO A O 1
ATOM 681 N N . ARG A 1 90 ? -1.551 -9.434 -6.620 1.00 98.56 90 ARG A N 1
ATOM 682 C CA . ARG A 1 90 ? -2.537 -9.269 -7.698 1.00 98.56 90 ARG A CA 1
ATOM 683 C C . ARG A 1 90 ? -1.978 -8.512 -8.898 1.00 98.56 90 ARG A C 1
ATOM 685 O O . ARG A 1 90 ? -2.738 -8.278 -9.835 1.00 98.56 90 ARG A O 1
ATOM 692 N N . LEU A 1 91 ? -0.711 -8.105 -8.849 1.00 98.62 91 LEU A N 1
ATOM 693 C CA . LEU A 1 91 ? -0.044 -7.507 -9.995 1.00 98.62 91 LEU A CA 1
ATOM 694 C C . LEU A 1 91 ? 0.308 -8.588 -11.015 1.00 98.62 91 LEU A C 1
ATOM 696 O O . LEU A 1 91 ? 0.598 -9.728 -10.652 1.00 98.62 91 LEU A O 1
ATOM 700 N N . ASP A 1 92 ? 0.266 -8.220 -12.291 1.00 98.50 92 ASP A N 1
ATOM 701 C CA . ASP A 1 92 ? 0.679 -9.100 -13.384 1.00 98.50 92 ASP A CA 1
ATOM 702 C C . ASP A 1 92 ? 2.211 -9.234 -13.444 1.00 98.50 92 ASP A C 1
ATOM 704 O O . ASP A 1 92 ? 2.721 -10.206 -14.003 1.00 98.50 92 ASP A O 1
ATOM 708 N N . GLN A 1 93 ? 2.928 -8.260 -12.871 1.00 98.25 93 GLN A N 1
ATOM 709 C CA . GLN A 1 93 ? 4.384 -8.215 -12.757 1.00 98.25 93 GLN A CA 1
ATOM 710 C C . GLN A 1 93 ? 4.880 -8.917 -11.488 1.00 98.25 93 GLN A C 1
ATOM 712 O O . GLN A 1 93 ? 4.222 -8.904 -10.443 1.00 98.25 93 GLN A O 1
ATOM 717 N N . GLU A 1 94 ? 6.105 -9.439 -11.538 1.00 98.25 94 GLU A N 1
ATOM 718 C CA . GLU A 1 94 ? 6.840 -9.821 -10.332 1.00 98.25 94 GLU A CA 1
ATOM 719 C C . GLU A 1 94 ? 7.423 -8.563 -9.677 1.00 98.25 94 GLU A C 1
ATOM 721 O O . GLU A 1 94 ? 8.443 -8.026 -10.114 1.00 98.25 94 GLU A O 1
ATOM 726 N N . VAL A 1 95 ? 6.762 -8.071 -8.627 1.00 98.50 95 VAL A N 1
ATOM 727 C CA . VAL A 1 95 ? 7.198 -6.871 -7.902 1.00 98.50 95 VAL A CA 1
ATOM 728 C C . VAL A 1 95 ? 7.834 -7.249 -6.569 1.00 98.50 95 VAL A C 1
ATOM 730 O O . VAL A 1 95 ? 7.154 -7.731 -5.662 1.00 98.50 95 VAL A O 1
ATOM 733 N N . ASP A 1 96 ? 9.131 -6.971 -6.430 1.00 98.62 96 ASP A N 1
ATOM 734 C CA . ASP A 1 96 ? 9.803 -7.001 -5.128 1.00 98.62 96 ASP A CA 1
ATOM 735 C C . ASP A 1 96 ? 9.540 -5.680 -4.417 1.00 98.62 96 ASP A C 1
ATOM 737 O O . ASP A 1 96 ? 9.724 -4.606 -4.993 1.00 98.62 96 ASP A O 1
ATOM 741 N N . ILE A 1 97 ? 9.130 -5.746 -3.158 1.00 98.69 97 ILE A N 1
ATOM 742 C CA . ILE A 1 97 ? 8.786 -4.577 -2.350 1.00 98.69 97 ILE A CA 1
ATOM 743 C C . ILE A 1 97 ? 9.696 -4.481 -1.133 1.00 98.69 97 ILE A C 1
ATOM 745 O O . ILE A 1 97 ? 10.216 -5.469 -0.620 1.00 98.69 97 ILE A O 1
ATOM 749 N N . TYR A 1 98 ? 9.893 -3.264 -0.645 1.00 98.50 98 TYR A N 1
ATOM 750 C CA . TYR A 1 98 ? 10.635 -3.008 0.578 1.00 98.50 98 TYR A CA 1
ATOM 751 C C . TYR A 1 98 ? 9.957 -1.937 1.421 1.00 98.50 98 TYR A C 1
ATOM 753 O O . TYR A 1 98 ? 9.273 -1.045 0.910 1.00 98.50 98 TYR A O 1
ATOM 761 N N . THR A 1 99 ? 10.216 -2.016 2.723 1.00 98.50 99 THR A N 1
ATOM 762 C CA . THR A 1 99 ? 9.623 -1.124 3.717 1.00 98.50 99 THR A CA 1
ATOM 763 C C . THR A 1 99 ? 10.666 -0.166 4.287 1.00 98.50 99 THR A C 1
ATOM 765 O O . THR A 1 99 ? 11.798 -0.546 4.591 1.00 98.50 99 THR A O 1
ATOM 768 N N . LEU A 1 100 ? 10.278 1.095 4.437 1.00 95.94 100 LEU A N 1
ATOM 769 C CA . LEU A 1 100 ? 11.063 2.207 4.958 1.00 95.94 100 LEU A CA 1
ATOM 770 C C . LEU A 1 100 ? 10.447 2.693 6.272 1.00 95.94 100 LEU A C 1
ATOM 772 O O . LEU A 1 100 ? 9.650 3.628 6.288 1.00 95.94 100 LEU A O 1
ATOM 776 N N . TRP A 1 101 ? 10.826 2.082 7.391 1.00 94.88 101 TRP A N 1
ATOM 777 C CA . TRP A 1 101 ? 10.363 2.518 8.711 1.00 94.88 101 TRP A CA 1
ATOM 778 C C . TRP A 1 101 ? 10.988 3.858 9.130 1.00 94.88 101 TRP A C 1
ATOM 780 O O . TRP A 1 101 ? 12.125 4.169 8.775 1.00 94.88 101 TRP A O 1
ATOM 790 N N . GLY A 1 102 ? 10.233 4.672 9.876 1.00 89.50 102 GLY A N 1
ATOM 791 C CA . GLY A 1 102 ? 10.671 5.996 10.346 1.00 89.50 102 GLY A CA 1
ATOM 792 C C . GLY A 1 102 ? 10.600 7.123 9.304 1.00 89.50 102 GLY A C 1
ATOM 793 O O . GLY A 1 102 ? 10.964 8.260 9.599 1.00 89.50 102 GLY A O 1
ATOM 794 N N . THR A 1 103 ? 10.122 6.847 8.088 1.00 92.50 103 THR A N 1
ATOM 795 C CA . THR A 1 103 ? 9.771 7.895 7.115 1.00 92.50 103 THR A CA 1
ATOM 796 C C . THR A 1 103 ? 8.464 8.587 7.511 1.00 92.50 103 THR A C 1
ATOM 798 O O . THR A 1 103 ? 7.621 7.981 8.166 1.00 92.50 103 THR A O 1
ATOM 801 N N . LEU A 1 104 ? 8.245 9.827 7.073 1.00 92.25 104 LEU A N 1
ATOM 802 C CA . LEU A 1 104 ? 6.951 10.525 7.193 1.00 92.25 104 LEU A CA 1
ATOM 803 C C . LEU A 1 104 ? 6.027 10.303 5.982 1.00 92.25 104 LEU A C 1
ATOM 805 O O . LEU A 1 104 ? 4.946 10.863 5.943 1.00 92.25 104 LEU A O 1
ATOM 809 N N . HIS A 1 105 ? 6.483 9.534 4.994 1.00 96.62 105 HIS A N 1
ATOM 810 C CA . HIS A 1 105 ? 5.842 9.387 3.684 1.00 96.62 105 HIS A CA 1
ATOM 811 C C . HIS A 1 105 ? 5.391 7.946 3.424 1.00 96.62 105 HIS A C 1
ATOM 813 O O . HIS A 1 105 ? 5.422 7.125 4.339 1.00 96.62 105 HIS A O 1
ATOM 819 N N . ASN A 1 106 ? 5.082 7.581 2.176 1.00 97.94 106 ASN A N 1
ATOM 820 C CA . ASN A 1 106 ? 4.761 6.197 1.825 1.00 97.94 106 ASN A CA 1
ATOM 821 C C . ASN A 1 106 ? 5.839 5.219 2.361 1.00 97.94 106 ASN A C 1
ATOM 823 O O . ASN A 1 106 ? 7.003 5.315 1.927 1.00 97.94 106 ASN A O 1
ATOM 827 N N . PRO A 1 107 ? 5.487 4.321 3.308 1.00 98.31 107 PRO A N 1
ATOM 828 C CA . PRO A 1 107 ? 6.435 3.411 3.939 1.00 98.31 107 PRO A CA 1
ATOM 829 C C . PRO A 1 107 ? 6.801 2.223 3.049 1.00 98.31 107 PRO A C 1
ATOM 831 O O . PRO A 1 107 ? 7.808 1.588 3.328 1.00 98.31 107 PRO A O 1
ATOM 834 N N . ILE A 1 108 ? 6.040 1.914 1.995 1.00 98.69 108 ILE A N 1
ATOM 835 C CA . ILE A 1 108 ? 6.235 0.715 1.171 1.00 98.69 108 ILE A CA 1
ATOM 836 C C . ILE A 1 108 ? 6.424 1.066 -0.301 1.00 98.69 108 ILE A C 1
ATOM 838 O O . ILE A 1 108 ? 5.643 1.821 -0.880 1.00 98.69 108 ILE A O 1
ATOM 842 N N . ARG A 1 109 ? 7.484 0.534 -0.917 1.00 98.62 109 ARG A N 1
ATOM 843 C CA . ARG A 1 109 ? 7.850 0.841 -2.308 1.00 98.62 109 ARG A CA 1
ATOM 844 C C . ARG A 1 109 ? 8.323 -0.391 -3.058 1.00 98.62 109 ARG A C 1
ATOM 846 O O . ARG A 1 109 ? 8.811 -1.333 -2.440 1.00 98.62 109 ARG A O 1
ATOM 853 N N . ALA A 1 110 ? 8.221 -0.356 -4.382 1.00 98.69 110 ALA A N 1
ATOM 854 C CA . ALA A 1 110 ? 8.839 -1.353 -5.246 1.00 98.69 110 ALA A CA 1
ATOM 855 C C . ALA A 1 110 ? 10.361 -1.153 -5.279 1.00 98.69 110 ALA A C 1
ATOM 857 O O . ALA A 1 110 ? 10.849 -0.033 -5.433 1.00 98.69 110 ALA A O 1
ATOM 858 N N . ARG A 1 111 ? 11.106 -2.245 -5.114 1.00 98.56 111 ARG A N 1
ATOM 859 C CA . ARG A 1 111 ? 12.545 -2.326 -5.375 1.00 98.56 111 ARG A CA 1
ATOM 860 C C . ARG A 1 111 ? 12.795 -2.706 -6.828 1.00 98.56 111 ARG A C 1
ATOM 862 O O . ARG A 1 111 ? 13.632 -2.084 -7.474 1.00 98.56 111 ARG A O 1
ATOM 869 N N . THR A 1 112 ? 12.087 -3.724 -7.313 1.00 98.75 112 THR A N 1
ATOM 870 C CA . THR A 1 112 ? 12.197 -4.210 -8.690 1.00 98.75 112 THR A CA 1
ATOM 871 C C . THR A 1 112 ? 10.835 -4.534 -9.282 1.00 98.75 112 THR A C 1
ATOM 873 O O . THR A 1 112 ? 9.934 -4.942 -8.548 1.00 98.75 112 THR A O 1
ATOM 876 N N . VAL A 1 113 ? 10.723 -4.420 -10.603 1.00 98.56 113 VAL A N 1
ATOM 877 C CA . VAL A 1 113 ? 9.578 -4.850 -11.414 1.00 98.56 113 VAL A CA 1
ATOM 878 C C . VAL A 1 113 ? 10.109 -5.794 -12.491 1.00 98.56 113 VAL A C 1
ATOM 880 O O . VAL A 1 113 ? 11.008 -5.428 -13.241 1.00 98.56 113 VAL A O 1
ATOM 883 N N . ASP A 1 114 ? 9.627 -7.038 -12.514 1.00 98.06 114 ASP A N 1
ATOM 884 C CA . ASP A 1 114 ? 10.092 -8.106 -13.419 1.00 98.06 114 ASP A CA 1
ATOM 885 C C . ASP A 1 114 ? 11.624 -8.322 -13.400 1.00 98.06 114 ASP A C 1
ATOM 887 O O . ASP A 1 114 ? 12.242 -8.749 -14.377 1.00 98.06 114 ASP A O 1
ATOM 891 N N . GLY A 1 115 ? 12.242 -8.055 -12.245 1.00 98.00 115 GLY A N 1
ATOM 892 C CA . GLY A 1 115 ? 13.677 -8.214 -12.000 1.00 98.00 115 GLY A CA 1
ATOM 893 C C . GLY A 1 115 ? 14.544 -6.994 -12.332 1.00 98.00 115 GLY A C 1
ATOM 894 O O . GLY A 1 115 ? 15.717 -6.988 -11.952 1.00 98.00 115 GLY A O 1
ATOM 895 N N . ASP A 1 116 ? 13.987 -5.960 -12.964 1.00 98.25 116 ASP A N 1
ATOM 896 C CA . ASP A 1 116 ? 14.668 -4.688 -13.219 1.00 98.25 116 ASP A CA 1
ATOM 897 C C . ASP A 1 116 ? 14.425 -3.696 -12.070 1.00 98.25 116 ASP A C 1
ATOM 899 O O . ASP A 1 116 ? 13.398 -3.757 -11.398 1.00 98.25 116 ASP A O 1
ATOM 903 N N . GLU A 1 117 ? 15.381 -2.799 -11.797 1.00 98.56 117 GLU A N 1
ATOM 904 C CA . GLU A 1 117 ? 15.213 -1.752 -10.776 1.00 98.56 117 GLU A CA 1
ATOM 905 C C . GLU A 1 117 ? 13.990 -0.892 -11.107 1.00 98.56 117 GLU A C 1
ATOM 907 O O . GLU A 1 117 ? 13.876 -0.392 -12.224 1.00 98.56 117 GLU A O 1
ATOM 912 N N . ALA A 1 118 ? 13.092 -0.734 -10.132 1.00 98.19 118 ALA A N 1
ATOM 913 C CA . ALA A 1 118 ? 11.838 -0.024 -10.339 1.00 98.19 118 ALA A CA 1
ATOM 914 C C . ALA A 1 118 ? 12.085 1.455 -10.680 1.00 98.19 118 ALA A C 1
ATOM 916 O O . ALA A 1 118 ? 12.809 2.155 -9.963 1.00 98.19 118 ALA A O 1
ATOM 917 N N . ASP A 1 119 ? 11.430 1.940 -11.732 1.00 97.94 119 ASP A N 1
ATOM 918 C CA . ASP A 1 119 ? 11.481 3.328 -12.189 1.00 97.94 119 ASP A CA 1
ATOM 919 C C . ASP A 1 119 ? 10.111 4.014 -12.075 1.00 97.94 119 ASP A C 1
ATOM 921 O O . ASP A 1 119 ? 9.055 3.385 -12.098 1.00 97.94 119 ASP A O 1
ATOM 925 N N . LEU A 1 120 ? 10.111 5.347 -11.980 1.00 96.81 120 LEU A N 1
ATOM 926 C CA . LEU A 1 120 ? 8.873 6.135 -11.943 1.00 96.81 120 LEU A CA 1
ATOM 927 C C . LEU A 1 120 ? 8.044 6.025 -13.233 1.00 96.81 120 LEU A C 1
ATOM 929 O O . LEU A 1 120 ? 6.862 6.355 -13.213 1.00 96.81 120 LEU A O 1
ATOM 933 N N . GLY A 1 121 ? 8.656 5.630 -14.351 1.00 96.44 121 GLY A N 1
ATOM 934 C CA . GLY A 1 121 ? 7.992 5.412 -15.633 1.00 96.44 121 GLY A CA 1
ATOM 935 C C . GLY A 1 121 ? 7.383 4.020 -15.813 1.00 96.44 121 GLY A C 1
ATOM 936 O O . GLY A 1 121 ? 6.751 3.785 -16.847 1.00 96.44 121 GLY A O 1
ATOM 937 N N . ASP A 1 122 ? 7.563 3.107 -14.855 1.00 97.81 122 ASP A N 1
ATOM 938 C CA . ASP A 1 122 ? 7.019 1.755 -14.950 1.00 97.81 122 ASP A CA 1
ATOM 939 C C . ASP A 1 122 ? 5.490 1.755 -14.884 1.00 97.81 122 ASP A C 1
ATOM 941 O O . ASP A 1 122 ? 4.851 2.5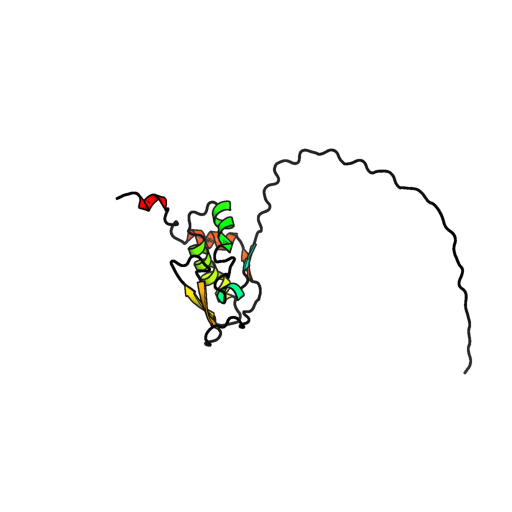63 -14.211 1.00 97.81 122 ASP A O 1
ATOM 945 N N . THR A 1 123 ? 4.881 0.808 -15.595 1.00 97.19 123 THR A N 1
ATOM 946 C CA . THR A 1 123 ? 3.434 0.587 -15.555 1.00 97.19 123 THR A CA 1
ATOM 947 C C . THR A 1 123 ? 3.146 -0.703 -14.809 1.00 97.19 123 THR A C 1
ATOM 949 O O . THR A 1 123 ? 3.528 -1.781 -15.258 1.00 97.19 123 THR A O 1
ATOM 952 N N . LEU A 1 124 ? 2.439 -0.588 -13.687 1.00 98.38 124 LEU A N 1
ATOM 953 C CA . LEU A 1 124 ? 1.973 -1.726 -12.902 1.00 98.38 124 LEU A CA 1
ATOM 954 C C . LEU A 1 124 ? 0.526 -2.042 -13.271 1.00 98.38 124 LEU A C 1
ATOM 956 O O . LEU A 1 124 ? -0.321 -1.146 -13.295 1.00 98.38 124 LEU A O 1
ATOM 960 N N . THR A 1 125 ? 0.242 -3.311 -13.558 1.00 98.38 125 THR A N 1
ATOM 961 C CA . THR A 1 125 ? -1.093 -3.765 -13.961 1.00 98.38 125 THR A CA 1
ATOM 962 C C . THR A 1 125 ? -1.629 -4.810 -12.984 1.00 98.38 125 THR A C 1
ATOM 964 O O . THR A 1 125 ? -0.858 -5.642 -12.517 1.00 98.38 125 THR A O 1
ATOM 967 N N . PRO A 1 126 ? -2.932 -4.780 -12.647 1.00 98.62 126 PRO A N 1
ATOM 968 C CA . PRO A 1 126 ? -3.928 -3.795 -13.080 1.00 98.62 126 PRO A CA 1
ATOM 969 C C . PRO A 1 126 ? -3.696 -2.401 -12.462 1.00 98.62 126 PRO A C 1
ATOM 971 O O . PRO A 1 126 ? -3.175 -2.284 -11.359 1.00 98.62 126 PRO A O 1
ATOM 974 N N . GLU A 1 127 ? -4.129 -1.340 -13.152 1.00 98.38 127 GLU A N 1
ATOM 975 C CA . GLU A 1 127 ? -3.957 0.056 -12.690 1.00 98.38 127 GLU A CA 1
ATOM 976 C C . GLU A 1 127 ? -4.724 0.367 -11.392 1.00 98.38 127 GLU A C 1
ATOM 978 O O . GLU A 1 127 ? -4.383 1.297 -10.661 1.00 98.38 127 GLU A O 1
ATOM 983 N N . ILE A 1 128 ? -5.782 -0.400 -11.112 1.00 98.56 128 ILE A N 1
ATOM 984 C CA . ILE A 1 128 ? -6.626 -0.252 -9.928 1.00 98.56 128 ILE A CA 1
ATOM 985 C C . ILE A 1 128 ? -6.898 -1.634 -9.345 1.00 98.56 128 ILE A C 1
ATOM 987 O O . ILE A 1 128 ? -7.339 -2.548 -10.045 1.00 98.56 128 ILE A O 1
ATOM 991 N N . ILE A 1 129 ? -6.694 -1.761 -8.038 1.00 98.62 129 ILE A N 1
ATOM 992 C CA . ILE A 1 129 ? -7.050 -2.938 -7.255 1.00 98.62 129 ILE A CA 1
ATOM 993 C C . ILE A 1 129 ? -8.056 -2.514 -6.188 1.00 98.62 129 ILE A C 1
ATOM 995 O O . ILE A 1 129 ? -7.733 -1.765 -5.270 1.00 98.62 129 ILE A O 1
ATOM 999 N N . GLU A 1 130 ? -9.280 -3.027 -6.276 1.00 98.56 130 GLU A N 1
ATOM 1000 C CA . GLU A 1 130 ? -10.291 -2.821 -5.240 1.00 98.56 130 GLU A CA 1
ATOM 1001 C C . GLU A 1 130 ? -10.165 -3.890 -4.146 1.00 98.56 130 GLU A C 1
ATOM 1003 O O . GLU A 1 130 ? -10.239 -5.100 -4.401 1.00 98.56 130 GLU A O 1
ATOM 1008 N N . ILE A 1 131 ? -9.980 -3.443 -2.904 1.00 98.50 131 ILE A N 1
ATOM 1009 C CA . ILE A 1 131 ? -9.906 -4.302 -1.720 1.00 98.50 131 ILE A CA 1
ATOM 1010 C C . ILE A 1 131 ? -11.137 -4.064 -0.857 1.00 98.50 131 ILE A C 1
ATOM 1012 O O . ILE A 1 131 ? -11.491 -2.919 -0.589 1.00 98.50 131 ILE A O 1
ATOM 1016 N N . ARG A 1 132 ? -11.795 -5.129 -0.387 1.00 98.12 132 ARG A N 1
ATOM 1017 C CA . ARG A 1 132 ? -12.936 -4.979 0.522 1.00 98.12 132 ARG A CA 1
ATOM 1018 C C . ARG A 1 132 ? -12.455 -4.488 1.879 1.00 98.12 132 ARG A C 1
ATOM 1020 O O . ARG A 1 132 ? -11.488 -5.017 2.421 1.00 98.12 132 ARG A O 1
ATOM 1027 N N . VAL A 1 133 ? -13.204 -3.567 2.475 1.00 98.12 133 VAL A N 1
ATOM 1028 C CA . VAL A 1 133 ? -12.937 -3.074 3.836 1.00 98.12 133 VAL A CA 1
ATOM 1029 C C . VAL A 1 133 ? -12.882 -4.225 4.847 1.00 98.12 133 VAL A C 1
ATOM 1031 O O . VAL A 1 133 ? -12.012 -4.251 5.712 1.00 98.12 133 VAL A O 1
ATOM 1034 N N . ALA A 1 134 ? -13.743 -5.234 4.688 1.00 97.44 134 ALA A N 1
ATOM 1035 C CA . ALA A 1 134 ? -13.732 -6.425 5.535 1.00 97.44 134 ALA A CA 1
ATOM 1036 C C . ALA A 1 134 ? -12.385 -7.175 5.513 1.00 97.44 134 ALA A C 1
ATOM 1038 O O . ALA A 1 134 ? -11.914 -7.582 6.570 1.00 97.44 134 ALA A O 1
ATOM 1039 N N . ASP A 1 135 ? -11.743 -7.300 4.345 1.00 98.44 135 ASP A N 1
ATOM 1040 C CA . ASP A 1 135 ? -10.456 -7.999 4.211 1.00 98.44 135 ASP A CA 1
ATOM 1041 C C . ASP A 1 135 ? -9.322 -7.200 4.883 1.00 98.44 135 ASP A C 1
ATOM 1043 O O . ASP A 1 135 ? -8.435 -7.769 5.517 1.00 98.44 135 ASP A O 1
ATOM 1047 N N . ILE A 1 136 ? -9.381 -5.865 4.803 1.00 98.50 136 ILE A N 1
ATOM 1048 C CA .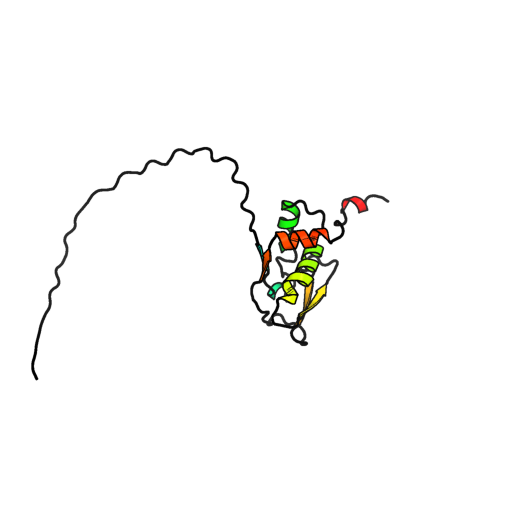 ILE A 1 136 ? -8.438 -4.962 5.486 1.00 98.50 136 ILE A CA 1
ATOM 1049 C C . ILE A 1 136 ? -8.584 -5.096 7.006 1.00 98.50 136 ILE A C 1
ATOM 1051 O O . ILE A 1 136 ? -7.588 -5.252 7.712 1.00 98.50 136 ILE A O 1
ATOM 1055 N N . ILE A 1 137 ? -9.819 -5.102 7.517 1.00 97.81 137 ILE A N 1
ATOM 1056 C CA . ILE A 1 137 ? -10.102 -5.289 8.949 1.00 97.81 137 ILE A CA 1
ATOM 1057 C C . ILE A 1 137 ? -9.627 -6.668 9.428 1.00 97.81 137 ILE A C 1
ATOM 1059 O O . ILE A 1 137 ? -9.105 -6.796 10.536 1.00 97.81 137 ILE A O 1
ATOM 1063 N N . GLU A 1 138 ? -9.795 -7.713 8.616 1.00 98.00 138 GLU A N 1
ATOM 1064 C CA . GLU A 1 138 ? -9.269 -9.041 8.935 1.00 98.00 138 GLU A CA 1
ATOM 1065 C C . GLU A 1 138 ? -7.742 -9.037 9.059 1.00 98.00 138 GLU A C 1
ATOM 1067 O O . GLU A 1 138 ? -7.221 -9.623 10.007 1.00 98.00 138 GLU A O 1
ATOM 1072 N N . ILE A 1 139 ? -7.026 -8.325 8.182 1.00 98.38 139 ILE A N 1
ATOM 1073 C CA . ILE A 1 139 ? -5.572 -8.144 8.305 1.00 98.38 139 ILE A CA 1
ATOM 1074 C C . ILE A 1 139 ? -5.219 -7.362 9.569 1.00 98.38 139 ILE A C 1
ATOM 1076 O O . ILE A 1 139 ? -4.328 -7.798 10.299 1.00 98.38 139 ILE A O 1
ATOM 1080 N N . ALA A 1 140 ? -5.928 -6.271 9.867 1.00 97.81 140 ALA A N 1
ATOM 1081 C CA . ALA A 1 140 ? -5.680 -5.457 11.057 1.00 97.81 140 ALA A CA 1
ATOM 1082 C C . ALA A 1 140 ? -5.721 -6.294 12.343 1.00 97.81 140 ALA A C 1
ATOM 1084 O O . ALA A 1 140 ? -4.848 -6.179 13.192 1.00 97.81 140 ALA A O 1
ATOM 1085 N N . ARG A 1 141 ? -6.661 -7.240 12.447 1.00 96.44 141 ARG A N 1
ATOM 1086 C CA . ARG A 1 141 ? -6.767 -8.155 13.600 1.00 96.44 141 ARG A CA 1
ATOM 1087 C C . ARG A 1 141 ? -5.576 -9.102 13.775 1.00 96.44 141 ARG A C 1
ATOM 1089 O O . ARG A 1 141 ? -5.477 -9.752 14.812 1.00 96.44 141 ARG A O 1
ATOM 1096 N N . THR A 1 142 ? -4.714 -9.235 12.768 1.00 96.69 142 THR A N 1
ATOM 1097 C CA . THR A 1 142 ? -3.493 -10.054 12.844 1.00 96.69 142 THR A CA 1
ATOM 1098 C C . THR A 1 142 ? -2.259 -9.263 13.268 1.00 96.69 142 THR A C 1
ATOM 1100 O O . THR A 1 142 ? -1.215 -9.873 13.496 1.00 96.69 142 THR A O 1
ATOM 1103 N N . LEU A 1 143 ? -2.358 -7.935 13.341 1.00 94.88 143 LEU A N 1
ATOM 1104 C CA . LEU A 1 143 ? -1.255 -7.049 13.692 1.00 94.88 143 LEU A CA 1
ATOM 1105 C C . LEU A 1 143 ? -1.255 -6.753 15.199 1.00 94.88 143 LEU A C 1
ATOM 1107 O O . LEU A 1 143 ? -2.307 -6.835 15.842 1.00 94.88 143 LEU A O 1
ATOM 1111 N N . PRO A 1 144 ? -0.082 -6.452 15.787 1.00 90.81 144 PRO A N 1
ATOM 1112 C CA . PRO A 1 144 ? -0.031 -5.938 17.146 1.00 90.81 144 PRO A CA 1
ATOM 1113 C C . PRO A 1 144 ? -0.766 -4.592 17.229 1.00 90.81 144 PRO A C 1
ATOM 1115 O O . PRO A 1 144 ? -0.886 -3.892 16.220 1.00 90.81 144 PRO A O 1
ATOM 1118 N N . PRO A 1 145 ? -1.257 -4.216 18.420 1.00 86.75 145 PRO A N 1
ATOM 1119 C CA . PRO A 1 145 ? -1.784 -2.881 18.600 1.00 86.75 145 PRO A CA 1
ATOM 1120 C C . PRO A 1 145 ? -0.680 -1.842 18.371 1.00 86.75 145 PRO A C 1
ATOM 1122 O O . PRO A 1 145 ? 0.478 -2.087 18.719 1.00 86.75 145 PRO A O 1
ATOM 1125 N N . GLY A 1 146 ? -1.040 -0.697 17.794 1.00 78.56 146 GLY A N 1
ATOM 1126 C CA . GLY A 1 146 ? -0.108 0.405 17.569 1.00 78.56 146 GLY A CA 1
ATOM 1127 C C . GLY A 1 146 ? 0.484 0.899 18.891 1.00 78.56 146 GLY A C 1
ATOM 1128 O O . GLY A 1 146 ? -0.200 0.924 19.919 1.00 78.56 146 GLY A O 1
ATOM 1129 N N . GLU A 1 147 ? 1.759 1.288 18.884 1.00 76.06 147 GLU A N 1
ATOM 1130 C CA . GLU A 1 147 ? 2.376 1.893 20.064 1.00 76.06 147 GLU A CA 1
ATOM 1131 C C . GLU A 1 147 ? 1.656 3.205 20.397 1.00 76.06 147 GLU A C 1
ATOM 1133 O O . GLU A 1 147 ? 1.591 4.123 19.578 1.00 76.06 147 GLU A O 1
ATOM 1138 N N . ASN A 1 148 ? 1.101 3.310 21.608 1.00 59.16 148 ASN A N 1
ATOM 1139 C CA . ASN A 1 148 ? 0.483 4.553 22.048 1.00 59.16 148 ASN A CA 1
ATOM 1140 C C . ASN A 1 148 ? 1.600 5.586 22.313 1.00 59.16 148 ASN A C 1
ATOM 1142 O O . ASN A 1 148 ? 2.440 5.349 23.188 1.00 59.16 148 ASN A O 1
ATOM 1146 N N . PRO A 1 149 ? 1.621 6.745 21.627 1.00 56.41 149 PRO A N 1
ATOM 1147 C CA . PRO A 1 149 ? 2.624 7.784 21.861 1.00 56.41 149 PRO A CA 1
ATOM 1148 C C . PRO A 1 149 ? 2.638 8.320 23.308 1.00 56.41 149 PRO A C 1
ATOM 1150 O O . PRO A 1 149 ? 3.604 8.963 23.714 1.00 56.41 149 PRO A O 1
ATOM 1153 N N . GLU A 1 150 ? 1.617 8.034 24.120 1.00 54.88 150 GLU A N 1
ATOM 1154 C CA . GLU A 1 150 ? 1.592 8.376 25.547 1.00 54.88 150 GLU A CA 1
ATOM 1155 C C . GLU A 1 150 ? 2.517 7.508 26.425 1.00 54.88 150 GLU A C 1
ATOM 1157 O O . GLU A 1 150 ? 2.891 7.938 27.522 1.00 54.88 150 GLU A O 1
ATOM 1162 N N . ASP A 1 151 ? 2.945 6.327 25.963 1.00 53.69 151 ASP A N 1
ATOM 1163 C CA . ASP A 1 151 ? 3.794 5.414 26.754 1.00 53.69 151 ASP A CA 1
ATOM 1164 C C . ASP A 1 151 ? 5.269 5.872 26.826 1.00 53.69 151 ASP A C 1
ATOM 1166 O O . ASP A 1 151 ? 6.037 5.406 27.662 1.00 53.69 151 ASP A O 1
ATOM 1170 N N . TRP A 1 152 ? 5.651 6.890 26.043 1.00 52.81 152 TRP A N 1
ATOM 1171 C CA . TRP A 1 152 ? 6.984 7.516 26.053 1.00 52.81 152 TRP A CA 1
ATOM 1172 C C . TRP A 1 152 ? 7.246 8.413 27.277 1.00 52.81 152 TRP A C 1
ATOM 1174 O O . TRP A 1 152 ? 8.312 9.015 27.392 1.00 52.81 152 TRP A O 1
ATOM 1184 N N . THR A 1 153 ? 6.270 8.553 28.181 1.00 55.06 153 THR A N 1
ATOM 1185 C CA . THR A 1 153 ? 6.347 9.444 29.356 1.00 55.06 153 THR A CA 1
ATOM 1186 C C . THR A 1 153 ? 6.552 8.718 30.688 1.00 55.06 153 THR A C 1
ATOM 1188 O O . THR A 1 153 ? 6.505 9.349 31.746 1.00 55.06 153 THR A O 1
ATOM 1191 N N . ARG A 1 154 ? 6.797 7.404 30.664 1.00 49.34 154 ARG A N 1
ATOM 1192 C CA . ARG A 1 154 ? 7.097 6.601 31.857 1.00 49.34 154 ARG A CA 1
ATOM 1193 C C . ARG A 1 154 ? 8.591 6.293 31.960 1.00 49.34 154 ARG A C 1
ATOM 1195 O O . ARG A 1 154 ? 8.978 5.147 31.792 1.00 49.34 154 ARG A O 1
ATOM 1202 N N . ASP A 1 155 ? 9.389 7.304 32.291 1.00 51.75 155 ASP A N 1
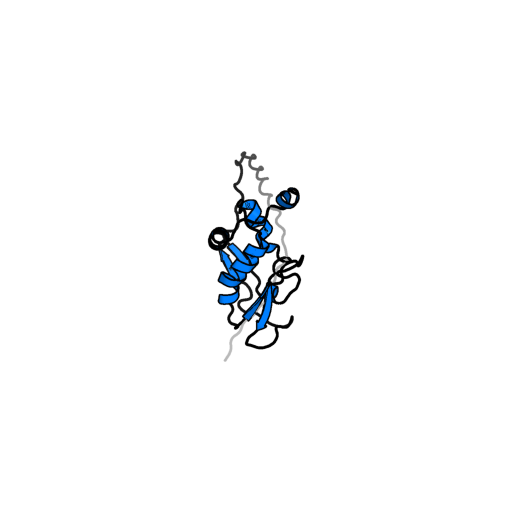ATOM 1203 C CA . ASP A 1 155 ? 10.747 7.145 32.839 1.00 51.75 155 ASP A CA 1
ATOM 1204 C C . ASP A 1 155 ? 11.020 8.194 33.930 1.00 51.75 155 ASP A C 1
ATOM 1206 O O . ASP A 1 155 ? 10.698 9.388 33.714 1.00 51.75 155 ASP A O 1
#

Solvent-accessible surface area (backbone atoms only — not comparable to full-atom values): 9876 Å² total; per-residue (Å²): 137,90,80,90,79,89,80,89,80,87,88,80,88,83,90,79,92,78,79,86,82,72,86,76,73,80,78,75,86,68,86,73,69,88,74,73,82,84,71,70,68,50,48,79,42,50,54,63,19,31,60,37,66,60,14,51,68,30,34,47,72,41,44,64,59,28,62,78,67,68,47,64,41,43,38,52,62,43,46,47,52,44,37,65,71,64,47,55,76,60,36,80,52,57,63,44,69,48,75,46,83,93,59,92,39,32,39,47,30,49,55,21,48,71,80,40,76,54,49,83,83,63,84,54,41,58,64,64,46,78,42,46,46,69,60,53,52,56,52,50,75,74,51,71,66,40,85,61,83,75,67,80,71,80,126